Protein AF-A0A7H1AHQ3-F1 (afdb_monomer_lite)

Foldseek 3Di:
DDPDDPDPVNVLVVLVVVLVCQPPPDVDDVLSLLVSLVVLCVVVPVCQLQVLLVHDSVRSVVCSVPPPPDPVVSSCSSCVSSVHDDDDDDD

Radius of gyration: 14.37 Å; chains: 1; bounding box: 27×46×38 Å

Secondary structure (DSSP, 8-state):
---PPPPHHHHHHHHHHHHHHHHHHSS--HHHHHHHHHHHHHHH-HHHHHHHTT--HHHHHHHHHS-SS--HHHHHHHHHHTT--PPP---

Structure (mmCIF, N/CA/C/O backbone):
data_AF-A0A7H1AHQ3-F1
#
_entry.id   AF-A0A7H1AHQ3-F1
#
loop_
_atom_site.group_PDB
_atom_site.id
_atom_site.type_symbol
_atom_site.label_atom_id
_atom_site.label_alt_id
_atom_site.label_comp_id
_atom_site.label_asym_id
_atom_site.label_entity_id
_atom_site.label_seq_id
_atom_site.pdbx_PDB_ins_code
_atom_site.Cartn_x
_atom_site.Cartn_y
_atom_site.Cartn_z
_atom_site.occupancy
_atom_site.B_iso_or_equiv
_atom_site.auth_seq_id
_atom_site.auth_comp_id
_atom_site.auth_asym_id
_atom_site.auth_atom_id
_atom_site.pdbx_PDB_model_num
ATOM 1 N N . MET A 1 1 ? -13.606 36.428 1.126 1.00 42.19 1 MET A N 1
ATOM 2 C CA . MET A 1 1 ? -12.845 35.418 0.361 1.00 42.19 1 MET A CA 1
ATOM 3 C C . MET A 1 1 ? -12.989 34.099 1.106 1.00 42.19 1 MET A C 1
ATOM 5 O O . MET A 1 1 ? -12.322 33.914 2.111 1.00 42.19 1 MET A O 1
ATOM 9 N N . ASN A 1 2 ? -13.947 33.255 0.709 1.00 40.34 2 ASN A N 1
ATOM 10 C CA . ASN A 1 2 ? -14.162 31.950 1.342 1.00 40.34 2 ASN A CA 1
ATOM 11 C C . ASN A 1 2 ? -13.093 30.979 0.838 1.00 40.34 2 ASN A C 1
ATOM 13 O O . ASN A 1 2 ? -13.158 30.536 -0.304 1.00 40.34 2 ASN A O 1
ATOM 17 N N . THR A 1 3 ? -12.121 30.641 1.679 1.00 48.75 3 THR A N 1
ATOM 18 C CA . THR A 1 3 ? -11.268 29.470 1.465 1.00 48.75 3 THR A CA 1
ATOM 19 C C . THR A 1 3 ? -12.080 28.244 1.865 1.00 48.75 3 THR A C 1
ATOM 21 O O . THR A 1 3 ? -12.075 27.843 3.029 1.00 48.75 3 THR A O 1
ATOM 24 N N . ALA A 1 4 ? -12.858 27.705 0.925 1.00 53.56 4 ALA A N 1
ATOM 25 C CA . ALA A 1 4 ? -13.477 26.402 1.111 1.00 53.56 4 ALA A CA 1
ATOM 26 C C . ALA A 1 4 ? -12.350 25.387 1.332 1.00 53.56 4 ALA A C 1
ATOM 28 O O . ALA A 1 4 ? -11.439 25.279 0.511 1.00 53.56 4 ALA A O 1
ATOM 29 N N . SER A 1 5 ? -12.367 24.706 2.478 1.00 56.16 5 SER A N 1
ATOM 30 C CA . SER A 1 5 ? -11.496 23.559 2.702 1.00 56.16 5 SER A CA 1
ATOM 31 C C . SER A 1 5 ? -11.743 22.555 1.577 1.00 56.16 5 SER A C 1
ATOM 33 O O . SER A 1 5 ? -12.915 22.314 1.269 1.00 56.16 5 SER A O 1
ATOM 35 N N . PRO A 1 6 ? -10.690 21.996 0.956 1.00 57.53 6 PRO A N 1
ATOM 36 C CA . PRO A 1 6 ? -10.866 21.017 -0.102 1.00 57.53 6 PRO A CA 1
ATOM 37 C C . PRO A 1 6 ? -11.752 19.897 0.430 1.00 57.53 6 PRO A C 1
ATOM 39 O O . PRO A 1 6 ? -11.541 19.378 1.533 1.00 57.53 6 PRO A O 1
ATOM 42 N N . THR A 1 7 ? -12.794 19.584 -0.328 1.00 66.62 7 THR A N 1
ATOM 43 C CA . THR A 1 7 ? -13.680 18.478 0.017 1.00 66.62 7 THR A CA 1
ATOM 44 C C . THR A 1 7 ? -12.857 17.193 -0.002 1.00 66.62 7 THR A C 1
ATOM 46 O O . THR A 1 7 ? -11.923 17.056 -0.793 1.00 66.62 7 THR A O 1
ATOM 49 N N . THR A 1 8 ? -13.164 16.234 0.876 1.00 65.94 8 THR A N 1
ATOM 50 C CA . THR A 1 8 ? -12.408 14.971 0.979 1.00 65.94 8 THR A CA 1
ATOM 51 C C . THR A 1 8 ? -12.226 14.304 -0.391 1.00 65.94 8 THR A C 1
ATOM 53 O O . THR A 1 8 ? -11.164 13.770 -0.674 1.00 65.94 8 THR A O 1
ATOM 56 N N . GLN A 1 9 ? -13.205 14.447 -1.285 1.00 63.84 9 GLN A N 1
ATOM 57 C CA . GLN A 1 9 ? -13.176 13.920 -2.646 1.00 63.84 9 GLN A CA 1
ATOM 58 C C . GLN A 1 9 ? -12.134 14.582 -3.571 1.00 63.84 9 GLN A C 1
ATOM 60 O O . GLN A 1 9 ? -11.506 13.888 -4.366 1.00 63.84 9 GLN A O 1
ATOM 65 N N . GLU A 1 10 ? -11.896 15.892 -3.459 1.00 71.44 10 GLU A N 1
ATOM 66 C CA . GLU A 1 10 ? -10.864 16.593 -4.244 1.00 71.44 10 GLU A CA 1
ATOM 67 C C . GLU A 1 10 ? -9.456 16.178 -3.811 1.00 71.44 10 GLU A C 1
ATOM 69 O O . GLU A 1 10 ? -8.580 15.964 -4.649 1.00 71.44 10 GLU A O 1
ATOM 74 N N . ALA A 1 11 ? -9.251 15.996 -2.502 1.00 71.69 11 ALA A N 1
ATOM 75 C CA . ALA A 1 11 ? -7.992 15.487 -1.971 1.00 71.69 11 ALA A CA 1
ATOM 76 C C . ALA A 1 11 ? -7.731 14.049 -2.446 1.00 71.69 11 ALA A C 1
ATOM 78 O O . ALA A 1 11 ? -6.617 13.723 -2.842 1.00 71.69 11 ALA A O 1
ATOM 79 N N . GLU A 1 12 ? -8.756 13.195 -2.463 1.00 70.06 12 GLU A N 1
ATOM 80 C CA . GLU A 1 12 ? -8.630 11.830 -2.976 1.00 70.06 12 GLU A CA 1
ATOM 81 C C . GLU A 1 12 ? -8.293 11.777 -4.469 1.00 70.06 12 GLU A C 1
ATOM 83 O O . GLU A 1 12 ? -7.447 10.970 -4.862 1.00 70.06 12 GLU A O 1
ATOM 88 N N . SER A 1 13 ? -8.909 12.646 -5.279 1.00 76.06 13 SER A N 1
ATOM 89 C CA . SER A 1 13 ? -8.622 12.745 -6.714 1.00 76.06 13 SER A CA 1
ATOM 90 C C . SER A 1 13 ? -7.186 13.187 -6.965 1.00 76.06 13 SER A C 1
ATOM 92 O O . SER A 1 13 ? -6.463 12.512 -7.688 1.00 76.06 13 SER A O 1
ATOM 94 N N . ALA A 1 14 ? -6.733 14.255 -6.300 1.00 76.94 14 ALA A N 1
ATOM 95 C CA . ALA A 1 14 ? -5.373 14.768 -6.463 1.00 76.94 14 ALA A CA 1
ATOM 96 C C . ALA A 1 14 ? -4.313 13.706 -6.139 1.00 76.94 14 ALA A C 1
ATOM 98 O O . ALA A 1 14 ? -3.265 13.627 -6.780 1.00 76.94 14 ALA A O 1
ATOM 99 N N . ILE A 1 15 ? -4.598 12.861 -5.150 1.00 74.88 15 ILE A N 1
ATOM 100 C CA . ILE A 1 15 ? -3.690 11.796 -4.765 1.00 74.88 15 ILE A CA 1
ATOM 101 C C . ILE A 1 15 ? -3.688 10.636 -5.782 1.00 74.88 15 ILE A C 1
ATOM 103 O O . ILE A 1 15 ? -2.629 10.074 -6.078 1.00 74.88 15 ILE A O 1
ATOM 107 N N . ALA A 1 16 ? -4.851 10.273 -6.329 1.00 74.38 16 ALA A N 1
ATOM 108 C C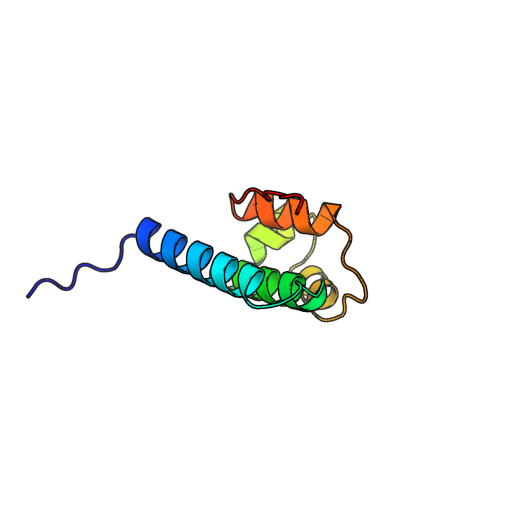A . ALA A 1 16 ? -4.937 9.280 -7.399 1.00 74.38 16 ALA A CA 1
ATOM 109 C C . ALA A 1 16 ? -4.231 9.764 -8.680 1.00 74.38 16 ALA A C 1
ATOM 111 O O . ALA A 1 16 ? -3.514 8.987 -9.3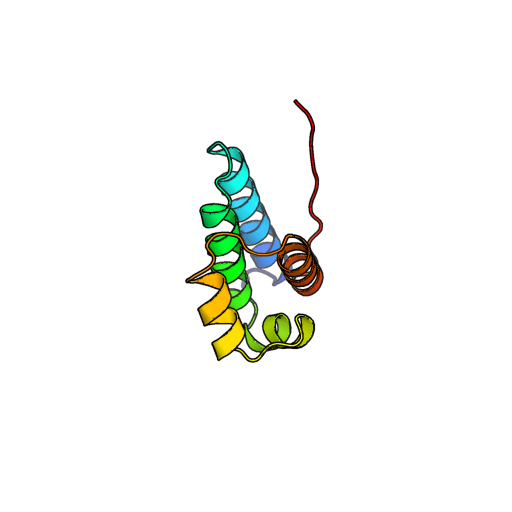13 1.00 74.38 16 ALA A O 1
ATOM 112 N N . ASP A 1 17 ? -4.365 11.050 -9.012 1.00 79.62 17 ASP A N 1
ATOM 113 C CA . ASP A 1 17 ? -3.714 11.675 -10.165 1.00 79.62 17 ASP A CA 1
ATOM 114 C C . ASP A 1 17 ? -2.184 11.694 -10.017 1.00 79.62 17 ASP A C 1
ATOM 116 O O . ASP A 1 17 ? -1.470 11.325 -10.950 1.00 79.62 17 ASP A O 1
ATOM 120 N N . GLU A 1 18 ? -1.669 12.032 -8.830 1.00 74.81 18 GLU A N 1
ATOM 121 C CA . GLU A 1 18 ? -0.231 11.982 -8.521 1.00 74.81 18 GLU A CA 1
ATOM 122 C C . GLU A 1 18 ? 0.328 10.556 -8.645 1.00 74.81 18 GLU A C 1
ATOM 124 O O . GLU A 1 18 ? 1.410 10.346 -9.201 1.00 74.81 18 GLU A O 1
ATOM 129 N N . LEU A 1 19 ? -0.411 9.550 -8.164 1.00 75.38 19 LEU A N 1
ATOM 130 C CA . LEU A 1 19 ? -0.019 8.153 -8.342 1.00 75.38 19 LEU A CA 1
ATOM 131 C C . LEU A 1 19 ? 0.018 7.780 -9.827 1.00 75.38 19 LEU A C 1
ATOM 133 O O . LEU A 1 19 ? 0.991 7.179 -10.282 1.00 75.38 19 LEU A O 1
ATOM 137 N N . ASN A 1 20 ? -1.016 8.143 -10.582 1.00 77.19 20 ASN A N 1
ATOM 138 C CA . ASN A 1 20 ? -1.106 7.809 -11.997 1.00 77.19 20 ASN A CA 1
ATOM 139 C C . ASN A 1 20 ? 0.014 8.480 -12.812 1.00 77.19 20 ASN A C 1
ATOM 141 O O . ASN A 1 20 ? 0.649 7.836 -13.647 1.00 77.19 20 ASN A O 1
ATOM 145 N N . ALA A 1 21 ? 0.33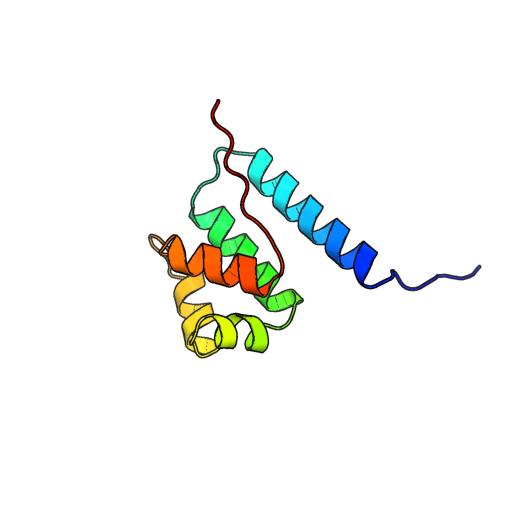2 9.743 -12.513 1.00 76.62 21 ALA A N 1
ATOM 146 C CA . ALA A 1 21 ? 1.448 10.463 -13.123 1.00 76.62 21 ALA A CA 1
ATOM 147 C C . ALA A 1 21 ? 2.793 9.764 -12.857 1.00 76.62 21 ALA A C 1
ATOM 149 O O . ALA A 1 21 ? 3.586 9.569 -13.781 1.00 76.62 21 ALA A O 1
ATOM 150 N N . ARG A 1 22 ? 3.029 9.309 -11.618 1.00 71.12 22 ARG A N 1
ATOM 151 C CA . ARG A 1 22 ? 4.240 8.553 -11.254 1.00 71.12 22 ARG A CA 1
ATOM 152 C C . ARG A 1 22 ? 4.342 7.211 -11.967 1.00 71.12 22 ARG A C 1
ATOM 154 O O . ARG A 1 22 ? 5.439 6.830 -12.366 1.00 71.12 22 ARG A O 1
ATOM 161 N N . LEU A 1 23 ? 3.222 6.511 -12.149 1.00 71.06 23 LEU A N 1
ATOM 162 C CA . LEU A 1 23 ? 3.190 5.239 -12.876 1.00 71.06 23 LEU A CA 1
ATOM 163 C C . LEU A 1 23 ? 3.428 5.415 -14.384 1.00 71.06 23 LEU A C 1
ATOM 165 O O . LEU A 1 23 ? 3.946 4.508 -15.029 1.00 71.06 23 LEU A O 1
ATOM 169 N N . HIS A 1 24 ? 3.094 6.574 -14.953 1.00 72.38 24 HIS A N 1
ATOM 170 C CA . HIS A 1 24 ? 3.321 6.860 -16.371 1.00 72.38 24 HIS A CA 1
ATOM 171 C C . HIS A 1 24 ? 4.717 7.414 -16.697 1.00 72.38 24 HIS A C 1
ATOM 173 O O . HIS A 1 24 ? 5.157 7.287 -17.842 1.00 72.38 24 HIS A O 1
ATOM 179 N N . ALA A 1 25 ? 5.411 8.026 -15.734 1.00 64.56 25 ALA A N 1
ATOM 180 C CA . ALA A 1 25 ? 6.651 8.764 -15.986 1.00 64.56 25 ALA A CA 1
ATOM 181 C C . ALA A 1 25 ? 7.863 7.882 -16.358 1.00 64.56 25 ALA A C 1
ATOM 183 O O . ALA A 1 25 ? 8.767 8.353 -17.048 1.00 64.56 25 ALA A O 1
ATOM 184 N N . HIS A 1 26 ? 7.890 6.606 -15.959 1.00 57.03 26 HIS A N 1
ATOM 185 C CA . HIS A 1 26 ? 9.018 5.689 -16.177 1.00 57.03 26 HIS A CA 1
ATOM 186 C C . HIS A 1 26 ? 8.525 4.251 -16.404 1.00 57.03 26 HIS A C 1
ATOM 188 O O . HIS A 1 26 ? 7.374 3.958 -16.077 1.00 57.03 26 HIS A O 1
ATOM 194 N N . PRO A 1 27 ? 9.342 3.320 -16.949 1.00 61.16 27 PRO A N 1
ATOM 195 C CA . PRO A 1 27 ? 9.044 1.900 -16.784 1.00 61.16 27 PRO A CA 1
ATOM 196 C C . PRO A 1 27 ? 8.895 1.650 -15.284 1.00 61.16 27 PRO A C 1
ATOM 198 O O . PRO A 1 27 ? 9.859 1.815 -14.543 1.00 61.16 27 PRO A O 1
ATOM 201 N N . VAL A 1 28 ? 7.668 1.358 -14.845 1.00 61.06 28 VAL A N 1
ATOM 202 C CA . VAL A 1 28 ? 7.344 1.154 -13.433 1.00 61.06 28 VAL A CA 1
ATOM 203 C C . VAL A 1 28 ? 8.234 0.037 -12.914 1.00 61.06 28 VAL A C 1
ATOM 205 O O . VAL A 1 28 ? 7.999 -1.135 -13.213 1.00 61.06 28 VAL A O 1
ATOM 208 N N . ASP A 1 29 ? 9.269 0.392 -12.155 1.00 69.56 29 ASP A N 1
ATOM 209 C CA . ASP A 1 29 ? 9.929 -0.591 -11.321 1.00 69.56 29 ASP A CA 1
ATOM 210 C C . ASP A 1 29 ? 8.967 -0.939 -10.170 1.00 69.56 29 ASP A C 1
ATOM 212 O O . ASP A 1 29 ? 8.153 -0.124 -9.711 1.00 69.56 29 ASP A O 1
ATOM 216 N N . GLY A 1 30 ? 8.970 -2.206 -9.761 1.00 70.88 30 GLY A N 1
ATOM 217 C CA . GLY A 1 30 ? 8.069 -2.672 -8.708 1.00 70.88 30 GLY A CA 1
ATOM 218 C C . GLY A 1 30 ? 8.286 -1.936 -7.382 1.00 70.88 30 GLY A C 1
ATOM 219 O O . GLY A 1 30 ? 7.355 -1.840 -6.582 1.00 70.88 30 GLY A O 1
ATOM 220 N N . ASP A 1 31 ? 9.474 -1.373 -7.169 1.00 76.06 31 ASP A N 1
ATOM 221 C CA . ASP A 1 31 ? 9.868 -0.707 -5.932 1.00 76.06 31 ASP A CA 1
ATOM 222 C C . ASP A 1 31 ? 9.214 0.681 -5.813 1.00 76.06 31 ASP A C 1
ATOM 224 O O . ASP A 1 31 ? 8.722 1.044 -4.743 1.00 76.06 31 ASP A O 1
ATOM 228 N N . CYS A 1 32 ? 9.092 1.421 -6.917 1.00 76.25 32 CYS A N 1
ATOM 229 C CA . CYS A 1 32 ? 8.371 2.683 -7.03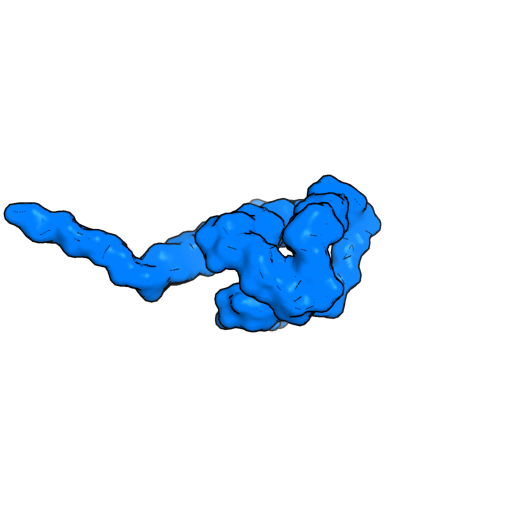4 1.00 76.25 32 CYS A CA 1
ATOM 230 C C . CYS A 1 32 ? 6.885 2.497 -6.730 1.00 76.25 32 CYS A C 1
ATOM 232 O O . CYS A 1 32 ? 6.312 3.279 -5.965 1.00 76.25 32 CYS A O 1
ATOM 234 N N . LEU A 1 33 ? 6.262 1.447 -7.277 1.00 78.56 33 LEU A N 1
ATOM 235 C CA . LEU A 1 33 ? 4.865 1.122 -6.978 1.00 78.56 33 LEU A CA 1
ATOM 236 C C . LEU A 1 33 ? 4.685 0.808 -5.486 1.00 78.56 33 LEU A C 1
ATOM 238 O O . LEU A 1 33 ? 3.776 1.334 -4.843 1.00 78.56 33 LEU A O 1
ATOM 242 N N . VAL A 1 34 ? 5.563 -0.016 -4.911 1.00 83.88 34 VAL A N 1
ATOM 243 C CA . VAL A 1 34 ? 5.517 -0.377 -3.487 1.00 83.88 34 VAL A CA 1
ATOM 244 C C . VAL A 1 34 ? 5.707 0.850 -2.591 1.00 83.88 34 VAL A C 1
ATOM 246 O O . VAL A 1 34 ? 4.950 1.034 -1.635 1.00 83.88 34 VAL A O 1
ATOM 249 N N . ALA A 1 35 ? 6.670 1.717 -2.906 1.00 82.00 35 ALA A N 1
ATOM 250 C CA . ALA A 1 35 ? 6.919 2.944 -2.157 1.00 82.00 35 ALA A CA 1
ATOM 251 C C . ALA A 1 35 ? 5.717 3.899 -2.207 1.00 82.00 35 ALA A C 1
ATOM 253 O O . ALA A 1 35 ? 5.322 4.447 -1.174 1.00 82.00 35 ALA A O 1
ATOM 254 N N . ALA A 1 36 ? 5.095 4.057 -3.380 1.00 82.06 36 ALA A N 1
ATOM 255 C CA . ALA A 1 36 ? 3.900 4.876 -3.533 1.00 82.06 36 ALA A CA 1
ATOM 256 C C . ALA A 1 36 ? 2.726 4.317 -2.713 1.00 82.06 36 ALA A C 1
ATOM 258 O O . ALA A 1 36 ? 2.094 5.054 -1.961 1.00 82.06 36 ALA A O 1
ATOM 259 N N . LEU A 1 37 ? 2.480 3.005 -2.763 1.00 85.81 37 LEU A N 1
ATOM 260 C CA . LEU A 1 37 ? 1.419 2.365 -1.977 1.00 85.81 37 LEU A CA 1
ATOM 261 C C . LEU A 1 37 ? 1.627 2.504 -0.464 1.00 85.81 37 LEU A C 1
ATOM 263 O O . LEU A 1 37 ? 0.657 2.684 0.274 1.00 85.81 37 LEU A O 1
ATOM 267 N N . LEU A 1 38 ? 2.875 2.454 0.011 1.00 88.19 38 LEU A N 1
ATOM 268 C CA . LEU A 1 38 ? 3.179 2.696 1.420 1.00 88.19 38 LEU A CA 1
ATOM 269 C C . LEU A 1 38 ? 2.857 4.137 1.826 1.00 88.19 38 LEU A C 1
ATOM 271 O O . LEU A 1 38 ? 2.185 4.341 2.836 1.00 88.19 38 LEU A O 1
ATOM 275 N N . LEU A 1 39 ? 3.298 5.120 1.034 1.00 86.00 39 LEU A N 1
ATOM 276 C CA . LEU A 1 39 ? 3.002 6.536 1.268 1.00 86.00 39 LEU A CA 1
ATOM 277 C C . LEU A 1 39 ? 1.485 6.763 1.360 1.00 86.00 39 LEU A C 1
ATOM 279 O O . LEU A 1 39 ? 0.992 7.436 2.264 1.00 86.00 39 LEU A O 1
ATOM 283 N N . MET A 1 40 ? 0.745 6.126 0.457 1.00 83.56 40 MET A N 1
ATOM 284 C CA . MET A 1 40 ? -0.708 6.193 0.399 1.00 83.56 40 MET A CA 1
ATOM 285 C C . MET A 1 40 ? -1.402 5.597 1.612 1.00 83.56 40 MET A C 1
ATOM 287 O O . MET A 1 40 ? -2.314 6.209 2.175 1.00 83.56 40 MET A O 1
ATOM 291 N N . ALA A 1 41 ? -0.948 4.424 2.045 1.00 87.25 41 ALA A N 1
ATOM 292 C CA . ALA A 1 41 ? -1.443 3.800 3.259 1.00 87.25 41 ALA A CA 1
ATOM 293 C C . ALA A 1 41 ? -1.188 4.691 4.485 1.00 87.25 41 ALA A C 1
ATOM 295 O O . ALA A 1 41 ? -2.033 4.771 5.374 1.00 87.25 41 ALA A O 1
ATOM 296 N N . GLU A 1 42 ? -0.052 5.389 4.537 1.00 87.69 42 GLU A N 1
ATOM 297 C CA . GLU A 1 42 ? 0.265 6.310 5.629 1.00 87.69 42 GLU A CA 1
ATOM 298 C C . GLU A 1 42 ? -0.631 7.556 5.629 1.00 87.69 42 GLU A C 1
ATOM 300 O O . GLU A 1 42 ? -1.129 7.920 6.694 1.00 87.69 42 GLU A O 1
ATOM 305 N N . GLN A 1 43 ? -0.921 8.143 4.463 1.00 85.38 43 GLN A N 1
ATOM 306 C CA . GLN A 1 43 ? -1.806 9.311 4.341 1.00 85.38 43 GLN A CA 1
ATOM 307 C C . GLN A 1 43 ? -3.276 9.003 4.668 1.00 85.38 43 GLN A C 1
ATOM 309 O O . GLN A 1 43 ? -3.955 9.816 5.289 1.00 85.38 43 GLN A O 1
ATOM 314 N N . ARG A 1 44 ? -3.772 7.821 4.281 1.00 79.69 44 ARG A N 1
ATOM 315 C CA . ARG A 1 44 ? -5.166 7.385 4.509 1.00 79.69 44 ARG A CA 1
ATOM 316 C C . ARG A 1 44 ? -5.413 6.770 5.890 1.00 79.69 44 ARG A C 1
ATOM 318 O O . ARG A 1 44 ? -6.557 6.501 6.245 1.00 79.69 44 ARG A O 1
ATOM 325 N N . GLY A 1 45 ? -4.358 6.533 6.668 1.00 84.62 45 GLY A N 1
ATOM 326 C CA . GLY A 1 45 ? -4.433 5.849 7.956 1.00 84.62 45 GLY A CA 1
ATOM 327 C C . GLY A 1 45 ? -4.035 4.377 7.849 1.00 84.62 45 GLY A C 1
ATOM 328 O O . GLY A 1 45 ? -4.857 3.486 7.620 1.00 84.62 45 GLY A O 1
ATOM 329 N N . ILE A 1 46 ? -2.756 4.118 8.126 1.00 88.19 46 ILE A N 1
ATOM 330 C CA . ILE A 1 46 ? -2.109 2.814 7.926 1.00 88.19 46 ILE A CA 1
ATOM 331 C C . ILE A 1 46 ? -2.803 1.657 8.654 1.00 88.19 46 ILE A C 1
ATOM 333 O O . ILE A 1 46 ? -2.791 0.529 8.173 1.00 88.19 46 ILE A O 1
ATOM 337 N N . SER A 1 47 ? -3.449 1.929 9.789 1.00 87.44 47 SER A N 1
ATOM 338 C CA . SER A 1 47 ? -4.141 0.919 10.595 1.00 87.44 47 SER A CA 1
ATOM 339 C C . SER A 1 47 ? -5.304 0.248 9.860 1.00 87.44 47 SER A C 1
ATOM 341 O O . SER A 1 47 ? -5.513 -0.952 10.028 1.00 87.44 47 SER A O 1
ATOM 343 N N . GLY A 1 48 ? -6.060 0.999 9.052 1.00 86.12 48 GLY A N 1
ATOM 344 C CA . GLY A 1 48 ? -7.175 0.446 8.275 1.00 86.12 48 GLY A CA 1
ATOM 345 C C . GLY A 1 48 ? -6.676 -0.463 7.154 1.00 86.12 48 GLY A C 1
ATOM 346 O O . GLY A 1 48 ? -7.113 -1.608 7.024 1.00 86.12 48 GLY A O 1
ATOM 347 N N . VAL A 1 49 ? -5.673 0.023 6.421 1.00 88.44 49 VAL A N 1
ATOM 348 C CA . VAL A 1 49 ? -5.026 -0.696 5.318 1.00 88.44 49 VAL A CA 1
ATOM 349 C C . VAL A 1 49 ? -4.334 -1.966 5.818 1.00 88.44 49 VAL A C 1
ATOM 351 O O . VAL A 1 49 ? -4.607 -3.057 5.318 1.00 88.44 49 VAL A O 1
ATOM 354 N N . ALA A 1 50 ? -3.512 -1.876 6.866 1.00 89.69 50 ALA A N 1
ATOM 355 C CA . ALA A 1 50 ? -2.815 -3.028 7.432 1.00 89.69 50 ALA A CA 1
ATOM 356 C C . ALA A 1 50 ? -3.794 -4.101 7.937 1.00 89.69 50 ALA A C 1
ATOM 358 O O . ALA A 1 50 ? -3.615 -5.283 7.632 1.00 89.69 50 ALA A O 1
ATOM 359 N N . ARG A 1 51 ? -4.879 -3.700 8.620 1.00 87.81 51 ARG A N 1
ATOM 360 C CA . ARG A 1 51 ? -5.922 -4.626 9.090 1.00 87.81 51 ARG A CA 1
ATOM 361 C C . ARG A 1 51 ? -6.607 -5.355 7.937 1.00 87.81 51 ARG A C 1
ATOM 363 O O . ARG A 1 51 ? -6.776 -6.567 8.023 1.00 87.81 51 ARG A O 1
ATOM 370 N N . SER A 1 52 ? -6.961 -4.652 6.861 1.00 86.12 52 SER A N 1
ATOM 371 C CA . SER A 1 52 ? -7.562 -5.276 5.668 1.00 86.12 52 SER A CA 1
ATOM 372 C C . SER A 1 52 ? -6.628 -6.295 4.997 1.00 86.12 52 SER A C 1
ATOM 374 O O . SER A 1 52 ? -7.076 -7.277 4.409 1.00 86.12 52 SER A O 1
ATOM 376 N N . CYS A 1 53 ? -5.315 -6.106 5.154 1.00 85.00 53 CYS A N 1
ATOM 377 C CA . CYS A 1 53 ? -4.294 -7.031 4.680 1.00 85.00 53 CYS A CA 1
ATOM 378 C C . CYS A 1 53 ? -4.008 -8.181 5.664 1.00 85.00 53 CYS A C 1
ATOM 380 O O . CYS A 1 53 ? -3.201 -9.053 5.342 1.00 85.00 53 CYS A O 1
ATOM 382 N N . GLY A 1 54 ? -4.646 -8.203 6.841 1.00 87.75 54 GLY A N 1
ATOM 383 C CA . GLY A 1 54 ? -4.394 -9.188 7.898 1.00 87.75 54 GLY A CA 1
ATOM 384 C C . GLY A 1 54 ? -3.058 -8.985 8.622 1.00 87.75 54 GLY A C 1
ATOM 385 O O . GLY A 1 54 ? -2.484 -9.940 9.137 1.00 87.75 54 GLY A O 1
ATOM 386 N N . MET A 1 55 ? -2.528 -7.760 8.629 1.00 89.56 55 MET A N 1
ATOM 387 C CA . MET A 1 55 ? -1.195 -7.434 9.138 1.00 89.56 55 MET A CA 1
ATOM 388 C C . MET A 1 55 ? -1.247 -6.419 10.279 1.00 89.56 55 MET A C 1
ATOM 390 O O . MET A 1 55 ? -2.137 -5.574 10.357 1.00 89.56 55 MET A O 1
ATOM 394 N N . SER A 1 56 ? -0.230 -6.457 11.142 1.00 91.12 56 SER A N 1
ATOM 395 C CA . SER A 1 56 ? 0.052 -5.344 12.052 1.00 91.12 56 SER A CA 1
ATOM 396 C C . SER A 1 56 ? 0.677 -4.171 11.285 1.00 91.12 56 SER A C 1
ATOM 398 O O . SER A 1 56 ? 1.346 -4.379 10.270 1.00 91.12 56 SER A O 1
ATOM 400 N N . ASN A 1 57 ? 0.549 -2.945 11.801 1.00 91.00 57 ASN A N 1
ATOM 401 C CA . ASN A 1 57 ? 1.174 -1.759 11.194 1.00 91.00 57 ASN A CA 1
ATOM 402 C C . ASN A 1 57 ? 2.698 -1.914 11.052 1.00 91.00 57 ASN A C 1
ATOM 404 O O . ASN A 1 57 ? 3.278 -1.503 10.049 1.00 91.00 57 ASN A O 1
ATOM 408 N N . GLY A 1 58 ? 3.350 -2.524 12.049 1.00 89.50 58 GLY A N 1
ATOM 409 C CA . GLY A 1 58 ? 4.790 -2.780 12.024 1.00 89.50 58 GLY A CA 1
ATOM 410 C C . GLY A 1 58 ? 5.178 -3.787 10.942 1.00 89.50 58 GLY A C 1
ATOM 411 O O . GLY A 1 58 ? 6.110 -3.540 10.176 1.00 89.50 58 GLY A O 1
ATOM 412 N N . THR A 1 59 ? 4.423 -4.884 10.827 1.00 88.62 59 THR A N 1
ATOM 413 C CA . THR A 1 59 ? 4.614 -5.897 9.778 1.00 88.62 59 THR A CA 1
ATOM 414 C C . THR A 1 59 ? 4.414 -5.290 8.393 1.00 88.62 59 THR A C 1
ATOM 416 O O . THR A 1 59 ? 5.258 -5.492 7.524 1.00 88.62 59 THR A O 1
ATOM 419 N N . PHE A 1 60 ? 3.359 -4.492 8.217 1.00 89.75 60 PHE A N 1
ATOM 420 C CA . PHE A 1 60 ? 3.051 -3.811 6.964 1.00 89.75 60 PHE A CA 1
ATOM 421 C C . PHE A 1 60 ? 4.197 -2.886 6.535 1.00 89.75 60 PHE A C 1
ATOM 423 O O . PHE A 1 60 ? 4.769 -3.064 5.463 1.00 89.75 60 PHE A O 1
ATOM 430 N N . ARG A 1 61 ? 4.626 -1.962 7.409 1.00 89.62 61 ARG A N 1
ATOM 431 C CA . ARG A 1 61 ? 5.754 -1.056 7.119 1.00 89.62 61 ARG A CA 1
ATOM 432 C C . ARG A 1 61 ? 7.032 -1.812 6.795 1.00 89.62 61 ARG A C 1
ATOM 434 O O .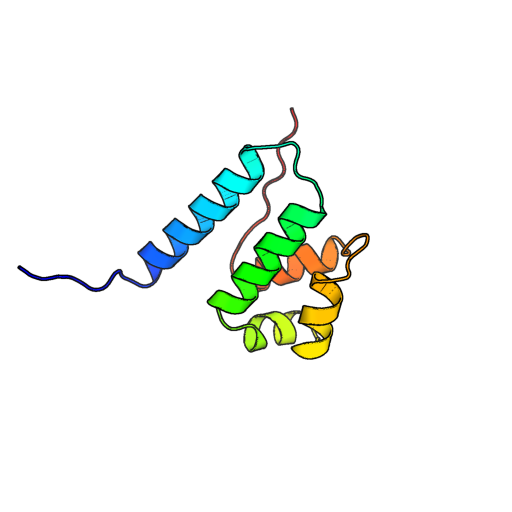 ARG A 1 61 ? 7.730 -1.459 5.850 1.00 89.62 61 ARG A O 1
ATOM 441 N N . ARG A 1 62 ? 7.351 -2.846 7.576 1.00 88.00 62 ARG A N 1
ATOM 442 C CA . ARG A 1 62 ? 8.554 -3.656 7.364 1.00 88.00 62 ARG A CA 1
ATOM 443 C C . ARG A 1 62 ? 8.505 -4.380 6.023 1.00 88.00 62 ARG A C 1
ATOM 445 O O . ARG A 1 62 ? 9.532 -4.442 5.356 1.00 88.00 62 ARG A O 1
ATOM 452 N N . GLN A 1 63 ? 7.352 -4.911 5.631 1.00 86.31 63 GLN A N 1
ATOM 453 C CA . GLN A 1 63 ? 7.202 -5.610 4.361 1.00 86.31 63 GLN A CA 1
ATOM 454 C C . GLN A 1 63 ? 7.326 -4.647 3.182 1.00 86.31 63 GLN A C 1
ATOM 456 O O . GLN A 1 63 ? 8.095 -4.926 2.277 1.00 86.31 63 GLN A O 1
ATOM 461 N N . PHE A 1 64 ? 6.656 -3.494 3.229 1.00 87.06 64 PHE A N 1
ATOM 462 C CA . PHE A 1 64 ? 6.717 -2.497 2.159 1.00 87.06 64 PHE A CA 1
ATOM 463 C C . PHE A 1 64 ? 8.085 -1.805 2.051 1.00 87.06 64 PHE A C 1
ATOM 465 O O . PHE A 1 64 ? 8.523 -1.506 0.949 1.00 87.06 64 PHE A O 1
ATOM 472 N N . ARG A 1 65 ? 8.810 -1.598 3.159 1.00 84.31 65 ARG A N 1
ATOM 473 C CA . ARG A 1 65 ? 10.167 -1.014 3.125 1.00 84.31 65 ARG A CA 1
ATOM 474 C C . ARG A 1 65 ? 11.263 -1.981 2.673 1.00 84.31 65 ARG A C 1
ATOM 476 O O . ARG A 1 65 ? 12.293 -1.523 2.202 1.00 84.31 65 ARG A O 1
ATOM 483 N N . ASN A 1 66 ? 11.081 -3.288 2.867 1.00 80.12 66 ASN A N 1
ATOM 484 C CA . ASN A 1 66 ? 12.105 -4.302 2.571 1.00 80.12 66 ASN A CA 1
ATOM 485 C C . ASN A 1 66 ? 11.700 -5.250 1.432 1.00 80.12 66 ASN A C 1
ATOM 487 O O . ASN A 1 66 ? 12.283 -6.329 1.299 1.00 80.12 66 ASN A O 1
ATOM 491 N N . ALA A 1 67 ? 10.668 -4.919 0.656 1.00 71.44 67 ALA A N 1
ATOM 492 C CA . ALA A 1 67 ? 10.174 -5.818 -0.374 1.00 71.44 67 ALA A CA 1
ATOM 493 C C . ALA A 1 67 ? 11.182 -5.931 -1.521 1.00 71.44 67 ALA A C 1
ATOM 495 O O . ALA A 1 67 ? 11.273 -5.046 -2.354 1.00 71.44 67 ALA A O 1
ATOM 496 N N . ARG A 1 68 ? 11.874 -7.070 -1.619 1.00 62.75 68 ARG A N 1
ATOM 497 C CA . ARG A 1 68 ? 12.514 -7.526 -2.867 1.00 62.75 68 ARG A CA 1
ATOM 498 C C . ARG A 1 68 ? 11.511 -8.299 -3.728 1.00 62.75 68 ARG A C 1
ATOM 500 O O . ARG A 1 68 ? 11.743 -9.453 -4.076 1.00 62.75 68 ARG A O 1
ATOM 507 N N . GLY A 1 69 ? 10.357 -7.689 -3.981 1.00 65.25 69 GLY A N 1
ATOM 508 C CA . GLY A 1 69 ? 9.205 -8.345 -4.598 1.00 65.25 69 GLY A CA 1
ATOM 509 C C . GLY A 1 69 ? 8.070 -8.535 -3.599 1.00 65.25 69 GLY A C 1
ATOM 510 O O . GLY A 1 69 ? 8.060 -9.450 -2.774 1.00 65.25 69 GLY A O 1
ATOM 511 N N . LEU A 1 70 ? 7.098 -7.635 -3.674 1.00 78.12 70 LEU A N 1
ATOM 512 C CA . LEU A 1 70 ? 5.874 -7.703 -2.891 1.00 78.12 70 LEU A CA 1
ATOM 513 C C . LEU A 1 70 ? 4.867 -8.568 -3.672 1.00 78.12 70 LEU A C 1
ATOM 515 O O . LEU A 1 70 ? 4.670 -8.313 -4.861 1.00 78.12 70 LEU A O 1
ATOM 519 N N . PRO A 1 71 ? 4.243 -9.599 -3.067 1.00 80.88 71 PRO A N 1
ATOM 520 C CA . PRO A 1 71 ? 3.287 -10.429 -3.792 1.00 80.88 71 PRO A CA 1
ATOM 521 C C . PRO A 1 71 ? 2.179 -9.573 -4.410 1.00 80.88 71 PRO A C 1
ATOM 523 O O . PRO A 1 71 ? 1.591 -8.739 -3.716 1.00 80.88 71 PRO A O 1
ATOM 526 N N . LEU A 1 72 ? 1.854 -9.809 -5.686 1.00 80.38 72 LEU A N 1
ATOM 527 C CA . LEU A 1 72 ? 0.792 -9.079 -6.392 1.00 80.38 72 LEU A CA 1
ATOM 528 C C . LEU A 1 72 ? -0.536 -9.123 -5.621 1.00 80.38 72 LEU A C 1
ATOM 530 O O . LEU A 1 72 ? -1.254 -8.134 -5.555 1.00 80.38 72 LEU A O 1
ATOM 534 N N . SER A 1 73 ? -0.838 -10.241 -4.960 1.00 84.81 73 SER A N 1
ATOM 535 C CA . SER A 1 73 ? -2.024 -10.386 -4.109 1.00 84.81 73 SER A CA 1
ATOM 536 C C . SER A 1 73 ? -2.062 -9.401 -2.935 1.00 84.81 73 SER A C 1
ATOM 538 O O . SER A 1 73 ? -3.135 -8.924 -2.570 1.00 84.81 73 SER A O 1
ATOM 540 N N . THR A 1 74 ? -0.911 -9.063 -2.354 1.00 84.56 74 THR A N 1
ATOM 541 C CA . THR A 1 74 ? -0.809 -8.051 -1.297 1.00 84.56 74 THR A CA 1
ATOM 542 C C . THR A 1 74 ? -0.990 -6.650 -1.872 1.00 84.56 74 THR A C 1
ATOM 544 O O . THR A 1 74 ? -1.700 -5.845 -1.278 1.00 84.56 74 THR A O 1
ATOM 547 N N . VAL A 1 75 ? -0.417 -6.375 -3.049 1.00 84.88 75 VAL A N 1
ATOM 548 C CA . VAL A 1 75 ? -0.629 -5.110 -3.774 1.00 84.88 75 VAL A CA 1
ATOM 549 C C . VAL A 1 75 ? -2.117 -4.898 -4.065 1.00 84.88 75 VAL A C 1
ATOM 551 O O . VAL A 1 75 ? -2.665 -3.851 -3.732 1.00 84.88 75 VAL A O 1
ATOM 554 N N . LEU A 1 76 ? -2.798 -5.917 -4.597 1.00 87.00 76 LEU A N 1
ATOM 555 C CA . LEU A 1 76 ? -4.230 -5.861 -4.892 1.00 87.00 76 LEU A CA 1
ATOM 556 C C . LEU A 1 76 ? -5.085 -5.654 -3.633 1.00 87.00 76 LEU A C 1
ATOM 558 O O . LEU A 1 76 ? -6.027 -4.868 -3.675 1.00 87.00 76 LEU A O 1
ATOM 562 N N . ARG A 1 77 ? -4.750 -6.290 -2.500 1.00 87.38 77 ARG A N 1
ATOM 563 C CA . ARG A 1 77 ? -5.456 -6.045 -1.226 1.00 87.38 77 ARG A CA 1
ATOM 564 C C . ARG A 1 77 ? -5.287 -4.615 -0.735 1.00 87.38 77 ARG A C 1
ATOM 566 O O . ARG A 1 77 ? -6.253 -4.029 -0.258 1.00 87.38 77 ARG A O 1
ATOM 573 N N . VAL A 1 78 ? -4.087 -4.048 -0.861 1.00 88.56 78 VAL A N 1
ATOM 574 C CA . VAL A 1 78 ? -3.857 -2.647 -0.492 1.00 88.56 78 VAL A CA 1
ATOM 575 C C . VAL A 1 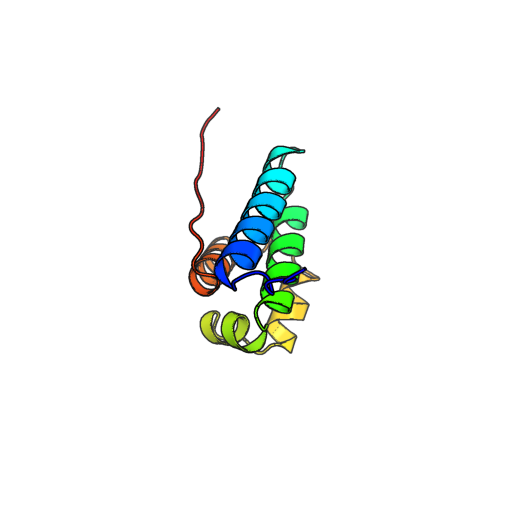78 ? -4.674 -1.721 -1.379 1.00 88.56 78 VAL A C 1
ATOM 577 O O . VAL A 1 78 ? -5.389 -0.877 -0.848 1.00 88.56 78 VAL A O 1
ATOM 580 N N . LEU A 1 79 ? -4.651 -1.918 -2.697 1.00 87.81 79 LEU A N 1
ATOM 581 C CA . LEU A 1 79 ? -5.474 -1.139 -3.624 1.00 87.81 79 LEU A CA 1
ATOM 582 C C . LEU A 1 79 ? -6.962 -1.238 -3.275 1.00 87.81 79 LEU A C 1
ATOM 584 O O . LEU A 1 79 ? -7.617 -0.214 -3.117 1.00 87.81 79 LEU A O 1
ATOM 588 N N . GLN A 1 80 ? -7.469 -2.446 -3.029 1.00 88.31 80 GLN A N 1
ATOM 589 C CA . GLN A 1 80 ? -8.857 -2.652 -2.618 1.00 88.31 80 GLN A CA 1
ATOM 590 C C . GLN A 1 80 ? -9.189 -1.920 -1.308 1.00 88.31 80 GLN A C 1
ATOM 592 O O . GLN A 1 80 ? -10.250 -1.313 -1.195 1.00 88.31 80 GLN A O 1
ATOM 597 N N . SER A 1 81 ? -8.281 -1.937 -0.329 1.00 88.38 81 SER A N 1
ATOM 598 C CA . SER A 1 81 ? -8.464 -1.232 0.948 1.00 88.38 81 SER A CA 1
ATOM 599 C C . SER A 1 81 ? -8.480 0.290 0.809 1.00 88.38 81 SER A C 1
ATOM 601 O O . SER A 1 81 ? -9.108 0.976 1.610 1.00 88.38 81 SER A O 1
ATOM 603 N N . LEU A 1 82 ? -7.804 0.803 -0.221 1.00 83.94 82 LEU A N 1
ATOM 604 C CA . LEU A 1 82 ? -7.789 2.213 -0.591 1.00 83.94 82 LEU A CA 1
ATOM 605 C C . LEU A 1 82 ? -8.982 2.588 -1.488 1.00 83.94 82 LEU A C 1
ATOM 607 O O . LEU A 1 82 ? -9.129 3.757 -1.828 1.00 83.94 82 LEU A O 1
ATOM 611 N N . GLY A 1 83 ? -9.835 1.625 -1.860 1.00 85.56 83 GLY A N 1
ATOM 612 C CA . GLY A 1 83 ? -10.946 1.841 -2.789 1.00 85.56 83 GLY A CA 1
ATOM 613 C C . GLY A 1 83 ? -10.504 1.997 -4.246 1.00 85.56 83 GLY A C 1
ATOM 614 O O . GLY A 1 83 ? -11.226 2.579 -5.049 1.00 85.56 83 GLY A O 1
ATOM 615 N N . TRP A 1 84 ? -9.314 1.510 -4.595 1.00 84.94 84 TRP A N 1
ATOM 616 C CA . TRP A 1 84 ? -8.698 1.686 -5.907 1.00 84.94 84 TRP A CA 1
ATOM 617 C C . TRP A 1 84 ? -8.703 0.398 -6.728 1.00 84.94 84 TRP A C 1
ATOM 619 O O . TRP A 1 84 ? -8.643 -0.711 -6.192 1.00 84.94 84 TRP A O 1
ATOM 629 N N . GLN A 1 85 ? -8.739 0.551 -8.052 1.00 81.81 85 GLN A N 1
ATOM 630 C CA . GLN A 1 85 ? -8.686 -0.552 -9.008 1.00 81.81 85 GLN A CA 1
ATOM 631 C C . GLN A 1 85 ? -7.423 -0.448 -9.863 1.00 81.81 85 GLN A C 1
ATOM 633 O O . GLN A 1 85 ? -7.070 0.626 -10.341 1.00 81.81 85 GLN A O 1
ATOM 638 N N . LEU A 1 86 ? -6.741 -1.580 -10.051 1.00 78.69 86 LEU A N 1
ATOM 639 C CA . LEU A 1 86 ? -5.600 -1.673 -10.955 1.00 78.69 86 LEU A CA 1
ATOM 640 C C . LEU A 1 86 ? -6.105 -1.879 -12.386 1.00 78.69 86 LEU A C 1
ATOM 642 O O . LEU A 1 86 ? -6.781 -2.872 -12.654 1.00 78.69 86 LEU A O 1
ATOM 646 N N . GLN A 1 87 ? -5.729 -0.993 -13.306 1.00 80.00 87 GLN A N 1
ATOM 647 C CA . GLN A 1 87 ? -5.942 -1.192 -14.737 1.00 80.00 87 GLN A CA 1
ATOM 648 C C . GLN A 1 87 ? -4.625 -1.607 -15.396 1.00 80.00 87 GLN A C 1
ATOM 650 O O . GLN A 1 87 ? -3.617 -0.915 -15.283 1.00 80.00 87 GLN A O 1
ATOM 655 N N . VAL A 1 88 ? -4.637 -2.740 -16.099 1.00 75.62 88 VAL A N 1
ATOM 656 C CA . VAL A 1 88 ? -3.495 -3.211 -16.890 1.00 75.62 88 VAL A CA 1
ATOM 657 C C . VAL A 1 88 ? -3.770 -2.897 -18.355 1.00 75.62 88 VAL A C 1
ATOM 659 O O . VAL A 1 88 ? -4.825 -3.250 -18.877 1.00 75.62 88 VAL A O 1
ATOM 662 N N . GLN A 1 89 ? -2.827 -2.227 -19.012 1.00 72.38 89 GLN A N 1
ATOM 663 C CA . GLN A 1 89 ? -2.888 -1.913 -20.437 1.00 72.38 89 GLN A CA 1
ATOM 664 C C . GLN A 1 89 ? -1.725 -2.600 -21.149 1.00 72.38 89 GLN A C 1
ATOM 666 O O . GLN A 1 89 ? -0.594 -2.584 -20.663 1.00 72.38 89 GLN A O 1
ATOM 671 N N . VAL A 1 90 ? -2.013 -3.222 -22.289 1.00 75.88 90 VAL A N 1
ATOM 672 C CA . VAL A 1 90 ? -1.002 -3.839 -23.153 1.00 75.88 90 VAL A CA 1
ATOM 673 C C . VAL A 1 90 ? -0.573 -2.798 -24.188 1.00 75.88 90 VAL A C 1
ATOM 675 O O . VAL A 1 90 ? -1.430 -2.090 -24.717 1.00 75.88 90 VAL A O 1
ATOM 678 N N . ARG A 1 91 ? 0.738 -2.678 -24.431 1.00 58.69 91 ARG A N 1
ATOM 679 C CA . ARG A 1 91 ? 1.295 -1.867 -25.523 1.00 58.69 91 ARG A CA 1
ATOM 680 C C . ARG A 1 91 ? 1.421 -2.683 -26.797 1.00 58.69 91 ARG A C 1
ATOM 682 O O . ARG A 1 91 ? 1.824 -3.861 -26.678 1.00 58.69 91 ARG A O 1
#

Sequence (91 aa):
MNTASPTTQEAESAIADELNARLHAHPVDGDCLVAALLLMAEQRGISGVARSCGMSNGTFRRQFRNARGLPLSTVLRVLQSLGWQLQVQVR

pLDDT: mean 77.8, std 11.3, range [40.34, 91.12]